Protein AF-A0A1Y4DGF2-F1 (afdb_monomer_lite)

Sequence (163 aa):
MELCAHSRFRLEKKEDGPELTNDYLFLLMTNNSLLCDIGPVIEHISDQDWKKRFLLKLDELKEMAFEAELVFRGSSAKALGAFFTDYASLLMSIYQYQIMLNCLKEDCRSFLHSLEEAATTVGEKEQRAVLHEAEDKLLNSYDELSFHVAARIKGQCGSSWLS

Secondary structure (DSSP, 8-state):
-HHHHTTHHHHT---SS--TTHHHHHHHHH-STTTTTTGGGGT-TT-HHHHHHHHHHHHHHHHHHHHHHHHS-SHHHHHHHHHHHHHHHHHHHHHHHHHHHHHHHHHHHHH---HHHHHHHTTHHHHHHHHHHHHHHHHHHHHHHHHHHHHHHHHHH-S-S--

pLDDT: mean 89.69, std 10.55, range [44.03, 98.25]

Structure (mmCIF, N/CA/C/O backbone):
data_AF-A0A1Y4DGF2-F1
#
_entry.id   AF-A0A1Y4DGF2-F1
#
loop_
_atom_site.group_PDB
_atom_site.id
_atom_site.type_symbol
_atom_site.label_atom_id
_atom_site.label_alt_id
_atom_site.label_comp_id
_atom_site.label_asym_id
_atom_site.label_entity_id
_atom_site.label_seq_id
_atom_site.pdbx_PDB_ins_code
_atom_site.Cartn_x
_atom_site.Cartn_y
_atom_site.Cartn_z
_atom_site.occupancy
_atom_site.B_iso_or_equiv
_atom_site.auth_seq_id
_atom_site.auth_comp_id
_atom_site.auth_asym_id
_atom_site.auth_atom_id
_atom_site.pdbx_PDB_model_num
ATOM 1 N N . MET A 1 1 ? 5.781 8.526 -14.890 1.00 54.66 1 MET A N 1
ATOM 2 C CA . MET A 1 1 ? 5.132 7.419 -14.162 1.00 54.66 1 MET A CA 1
ATOM 3 C C . MET A 1 1 ? 4.557 8.028 -12.900 1.00 54.66 1 MET A C 1
ATOM 5 O O . MET A 1 1 ? 5.301 8.311 -11.977 1.00 54.66 1 MET A O 1
ATOM 9 N N . GLU A 1 2 ? 3.278 8.392 -12.922 1.00 65.12 2 GLU A N 1
ATOM 10 C CA . GLU A 1 2 ? 2.704 9.315 -11.924 1.00 65.12 2 GLU A CA 1
ATOM 11 C C . GLU A 1 2 ? 2.240 8.640 -10.626 1.00 65.12 2 GLU A C 1
ATOM 13 O O . GLU A 1 2 ? 1.850 9.332 -9.689 1.00 65.12 2 GLU A O 1
ATOM 18 N N . LEU A 1 3 ? 2.339 7.305 -10.566 1.00 69.62 3 LEU A N 1
ATOM 19 C CA . LEU A 1 3 ? 1.814 6.445 -9.500 1.00 69.62 3 LEU A CA 1
ATOM 20 C C . LEU A 1 3 ? 2.400 6.721 -8.103 1.00 69.62 3 LEU A C 1
ATOM 22 O O . LEU A 1 3 ? 1.719 6.475 -7.115 1.00 69.62 3 LEU A O 1
ATOM 26 N N . CYS A 1 4 ? 3.642 7.208 -8.019 1.00 79.94 4 CYS A N 1
ATOM 27 C CA . CYS A 1 4 ? 4.308 7.559 -6.753 1.00 79.94 4 CYS A CA 1
ATOM 28 C C . CYS A 1 4 ? 4.582 9.072 -6.632 1.00 79.94 4 CYS A C 1
ATOM 30 O O . CYS A 1 4 ? 4.635 9.628 -5.539 1.00 79.94 4 CYS A O 1
ATOM 32 N N . ALA A 1 5 ? 4.705 9.782 -7.760 1.00 77.31 5 ALA A N 1
ATOM 33 C CA . ALA A 1 5 ? 5.105 11.190 -7.779 1.00 77.31 5 ALA A CA 1
ATOM 34 C C . ALA A 1 5 ? 4.159 12.108 -6.980 1.00 77.31 5 ALA A C 1
ATOM 36 O O . ALA A 1 5 ? 4.622 13.006 -6.281 1.00 77.31 5 ALA A O 1
ATOM 37 N N . HIS A 1 6 ? 2.847 11.870 -7.060 1.00 79.62 6 HIS A N 1
ATOM 38 C CA . HIS A 1 6 ? 1.836 12.704 -6.403 1.00 79.62 6 HIS A CA 1
ATOM 39 C C . HIS A 1 6 ? 1.719 12.461 -4.894 1.00 79.62 6 HIS A C 1
ATOM 41 O O . HIS A 1 6 ? 1.289 13.349 -4.163 1.00 79.62 6 HIS A O 1
ATOM 47 N N . SER A 1 7 ? 2.102 11.276 -4.423 1.00 84.75 7 SER A N 1
ATOM 48 C CA . SER A 1 7 ? 1.981 10.851 -3.025 1.00 84.75 7 SER A CA 1
ATOM 49 C C . SER A 1 7 ? 3.310 10.877 -2.267 1.00 84.75 7 SER A C 1
ATOM 51 O O . SER A 1 7 ? 3.303 10.772 -1.043 1.00 84.75 7 SER A O 1
ATOM 53 N N . ARG A 1 8 ? 4.442 11.090 -2.954 1.00 88.88 8 ARG A N 1
ATOM 54 C CA . ARG A 1 8 ? 5.795 11.099 -2.371 1.00 88.88 8 ARG A CA 1
ATOM 55 C C . ARG A 1 8 ? 5.919 11.934 -1.096 1.00 88.88 8 ARG A C 1
ATOM 57 O O . ARG A 1 8 ? 6.436 11.444 -0.101 1.00 88.88 8 ARG A O 1
ATOM 64 N N . PHE A 1 9 ? 5.387 13.158 -1.097 1.00 87.19 9 PHE A N 1
ATOM 65 C CA . PHE A 1 9 ? 5.462 14.053 0.065 1.00 87.19 9 PHE A CA 1
ATOM 66 C C . PHE A 1 9 ? 4.789 13.473 1.322 1.00 87.19 9 PHE A C 1
ATOM 68 O O . PHE A 1 9 ? 5.143 13.851 2.436 1.00 87.19 9 PHE A O 1
ATOM 75 N N . ARG A 1 10 ? 3.792 12.588 1.153 1.00 88.00 10 ARG A N 1
ATOM 76 C CA . ARG A 1 10 ? 3.160 11.862 2.261 1.00 88.00 10 ARG A CA 1
ATOM 77 C C . ARG A 1 10 ? 4.012 10.686 2.707 1.00 88.00 10 ARG A C 1
ATOM 79 O O . ARG A 1 10 ? 4.194 10.546 3.903 1.00 88.00 10 ARG A O 1
ATOM 86 N N . LEU A 1 11 ? 4.547 9.906 1.770 1.00 90.88 11 LEU A N 1
ATOM 87 C CA . LEU A 1 11 ? 5.381 8.731 2.061 1.00 90.88 11 LEU A CA 1
ATOM 88 C C . LEU A 1 11 ? 6.674 9.092 2.814 1.00 90.88 11 LEU A C 1
ATOM 90 O O . LEU A 1 11 ? 7.169 8.313 3.621 1.00 90.88 11 LEU A O 1
ATOM 94 N N . GLU A 1 12 ? 7.224 10.280 2.559 1.00 90.50 12 GLU A N 1
ATOM 95 C CA . GLU A 1 12 ? 8.427 10.782 3.238 1.00 90.50 12 GLU A CA 1
ATOM 96 C C . GLU A 1 12 ? 8.137 11.338 4.641 1.00 90.50 12 GLU A C 1
ATOM 98 O O . GLU A 1 12 ? 9.047 11.470 5.462 1.00 90.50 12 GLU A O 1
ATOM 103 N N . LYS A 1 13 ? 6.879 11.682 4.936 1.00 88.12 13 LYS A N 1
ATOM 104 C CA . LYS A 1 13 ? 6.494 12.258 6.221 1.00 88.12 13 LYS A CA 1
ATOM 105 C C . LYS A 1 13 ? 6.128 11.138 7.193 1.00 88.12 13 LYS A C 1
ATOM 107 O O . LYS A 1 13 ? 5.013 10.640 7.153 1.00 88.12 13 LYS A O 1
ATOM 112 N N . LYS A 1 14 ? 7.052 10.807 8.094 1.00 86.81 14 LYS A N 1
ATOM 113 C CA . LYS A 1 14 ? 6.822 9.845 9.182 1.00 86.81 14 LYS A CA 1
ATOM 114 C C . LYS A 1 14 ? 6.421 10.579 10.456 1.00 86.81 14 LYS A C 1
ATOM 116 O O . LYS A 1 14 ? 7.114 11.521 10.854 1.00 86.81 14 LYS A O 1
ATOM 121 N N . GLU A 1 15 ? 5.341 10.158 11.103 1.00 84.38 15 GLU A N 1
ATOM 122 C CA . GLU A 1 15 ? 4.965 10.664 12.424 1.00 84.38 15 GLU A CA 1
ATOM 123 C C . GLU A 1 15 ? 5.325 9.659 13.530 1.00 84.38 15 GLU A C 1
ATOM 125 O O . GLU A 1 15 ? 5.415 8.451 13.307 1.00 84.38 15 GLU A O 1
ATOM 130 N N . ASP A 1 16 ? 5.556 10.159 14.751 1.00 83.62 16 ASP A N 1
ATOM 131 C CA . ASP A 1 16 ? 5.931 9.332 15.909 1.00 83.62 16 ASP A CA 1
ATOM 132 C C . ASP A 1 16 ? 4.734 8.602 16.553 1.00 83.62 16 ASP A C 1
ATOM 134 O O . ASP A 1 16 ? 4.941 7.676 17.345 1.00 83.62 16 ASP A O 1
ATOM 138 N N . GLY A 1 17 ? 3.498 8.951 16.179 1.00 87.88 17 GLY A N 1
ATOM 139 C CA . GLY A 1 17 ? 2.255 8.339 16.663 1.00 87.88 17 GLY A CA 1
ATOM 140 C C . GLY A 1 17 ? 1.515 7.503 15.608 1.00 87.88 17 GLY A C 1
ATOM 141 O O . GLY A 1 17 ? 1.996 7.382 14.483 1.00 87.88 17 GLY A O 1
ATOM 142 N N . PRO A 1 18 ? 0.347 6.929 15.961 1.00 91.56 18 PRO A N 1
ATOM 143 C CA . PRO A 1 18 ? -0.477 6.179 15.017 1.00 91.56 18 PRO A CA 1
ATOM 144 C C . PRO A 1 18 ? -0.872 7.011 13.792 1.00 91.56 18 PRO A C 1
ATOM 146 O O . PRO A 1 18 ? -1.358 8.136 13.929 1.00 91.56 18 PRO A O 1
ATOM 149 N N . GLU A 1 19 ? -0.736 6.435 12.598 1.00 92.06 19 GLU A N 1
ATOM 150 C CA . GLU A 1 19 ? -1.005 7.107 11.322 1.00 92.06 19 GLU A CA 1
ATOM 151 C C . GLU A 1 19 ? -2.512 7.140 11.025 1.00 92.06 19 GLU A C 1
ATOM 153 O O . GLU A 1 19 ? -3.045 6.410 10.190 1.00 92.06 19 GLU A O 1
ATOM 158 N N . LEU A 1 20 ? -3.246 8.012 11.723 1.00 90.88 20 LEU A N 1
ATOM 159 C CA . LEU A 1 20 ? -4.716 8.071 11.665 1.00 90.88 20 LEU A CA 1
ATOM 160 C C . LEU A 1 20 ? -5.293 8.461 10.290 1.00 90.88 20 LEU A C 1
ATOM 162 O O . LEU A 1 20 ? -6.504 8.360 10.103 1.00 90.88 20 LEU A O 1
ATOM 166 N N . THR A 1 21 ? -4.444 8.901 9.356 1.00 92.12 21 THR A N 1
ATOM 167 C CA . THR A 1 21 ? -4.803 9.297 7.978 1.00 92.12 21 THR A CA 1
ATOM 168 C C . THR A 1 21 ? -4.326 8.291 6.921 1.00 92.12 21 THR A C 1
ATOM 170 O O . THR A 1 21 ? -4.156 8.630 5.749 1.00 92.12 21 THR A O 1
ATOM 173 N N . ASN A 1 22 ? -4.083 7.047 7.338 1.00 94.81 22 ASN A N 1
ATOM 174 C CA . ASN A 1 22 ? -3.676 5.939 6.474 1.00 94.81 22 ASN A CA 1
ATOM 175 C C . ASN A 1 22 ? -4.684 5.648 5.340 1.00 94.81 22 ASN A C 1
ATOM 177 O O . ASN A 1 22 ? -4.294 5.320 4.221 1.00 94.81 22 ASN A O 1
ATOM 181 N N . ASP A 1 23 ? -5.977 5.843 5.594 1.00 94.94 23 ASP A N 1
ATOM 182 C CA . ASP A 1 23 ? -7.041 5.754 4.591 1.00 94.94 23 ASP A CA 1
ATOM 183 C C . ASP A 1 23 ? -6.872 6.777 3.458 1.00 94.94 23 ASP A C 1
ATOM 185 O O . ASP A 1 23 ? -6.960 6.441 2.276 1.00 94.94 23 ASP A O 1
ATOM 189 N N . TYR A 1 24 ? -6.543 8.019 3.804 1.00 93.19 24 TYR A N 1
ATOM 190 C CA . TYR A 1 24 ? -6.264 9.073 2.839 1.00 93.19 24 TYR A CA 1
ATOM 191 C C . TYR A 1 24 ? -5.023 8.766 1.992 1.00 93.19 24 TYR A C 1
ATOM 193 O O . TYR A 1 24 ? -5.033 9.007 0.783 1.00 93.19 24 TYR A O 1
ATOM 201 N N . LEU A 1 25 ? -3.971 8.187 2.587 1.00 93.88 25 LEU A N 1
ATOM 202 C CA . LEU A 1 25 ? -2.813 7.709 1.826 1.00 93.88 25 LEU A CA 1
ATOM 203 C C . LEU A 1 25 ? -3.235 6.647 0.801 1.00 93.88 25 LEU A C 1
ATOM 205 O O . LEU A 1 25 ? -2.866 6.758 -0.367 1.00 93.88 25 LEU A O 1
ATOM 209 N N . PHE A 1 26 ? -4.055 5.669 1.197 1.00 95.69 26 PHE A N 1
ATOM 210 C CA . PHE A 1 26 ? -4.566 4.647 0.279 1.00 95.69 26 PHE A CA 1
ATOM 211 C C . PHE A 1 26 ? -5.321 5.256 -0.908 1.00 95.69 26 PHE A C 1
ATOM 213 O O . PHE A 1 26 ? -5.103 4.861 -2.056 1.00 95.69 26 PHE A O 1
ATOM 220 N N . LEU A 1 27 ? -6.180 6.245 -0.652 1.00 94.31 27 LEU A N 1
ATOM 221 C CA . LEU A 1 27 ? -6.923 6.947 -1.698 1.00 94.31 27 LEU A CA 1
ATOM 222 C C . LEU A 1 27 ? -5.989 7.694 -2.655 1.00 94.31 27 LEU A C 1
ATOM 224 O O . LEU A 1 27 ? -6.174 7.612 -3.865 1.00 94.31 27 LEU A O 1
ATOM 228 N N . LEU A 1 28 ? -4.949 8.367 -2.152 1.00 93.12 28 LEU A N 1
ATOM 229 C CA . LEU A 1 28 ? -3.954 9.024 -3.008 1.00 93.12 28 LEU A CA 1
ATOM 230 C C . LEU A 1 28 ? -3.220 8.029 -3.912 1.00 93.12 28 LEU A C 1
ATOM 232 O O . LEU A 1 28 ? -3.003 8.318 -5.088 1.00 93.12 28 LEU A O 1
ATOM 236 N N . MET A 1 29 ? -2.861 6.861 -3.378 1.00 93.62 29 MET A N 1
ATOM 237 C CA . MET A 1 29 ? -2.168 5.817 -4.135 1.00 93.62 29 MET A CA 1
ATOM 238 C C . MET A 1 29 ? -3.081 5.201 -5.200 1.00 93.62 29 MET A C 1
ATOM 240 O O . MET A 1 29 ? -2.685 5.006 -6.345 1.00 93.62 29 MET A O 1
ATOM 244 N N . THR A 1 30 ? -4.339 4.940 -4.861 1.00 95.25 30 THR A N 1
ATOM 245 C CA . THR A 1 30 ? -5.286 4.272 -5.763 1.00 95.25 30 THR A CA 1
ATOM 246 C C . THR A 1 30 ? -5.994 5.214 -6.739 1.00 95.25 30 THR A C 1
ATOM 248 O O . THR A 1 30 ? -6.634 4.737 -7.671 1.00 95.25 30 THR A O 1
ATOM 251 N N . ASN A 1 31 ? -5.850 6.539 -6.610 1.00 92.69 31 ASN A N 1
ATOM 252 C CA . ASN A 1 31 ? -6.497 7.529 -7.480 1.00 92.69 31 ASN A CA 1
ATOM 253 C C . ASN A 1 31 ? -5.826 7.659 -8.863 1.00 92.69 31 ASN A C 1
ATOM 255 O O . ASN A 1 31 ? -5.323 8.711 -9.257 1.00 92.69 31 ASN A O 1
ATOM 259 N N . ASN A 1 32 ? -5.796 6.562 -9.609 1.00 91.75 32 ASN A N 1
ATOM 260 C CA . ASN A 1 32 ? -5.280 6.493 -10.966 1.00 91.75 32 ASN A CA 1
ATOM 261 C C . ASN A 1 32 ? -6.051 5.430 -11.763 1.00 91.75 32 ASN A C 1
ATOM 263 O O . ASN A 1 32 ? -6.688 4.552 -11.188 1.00 91.75 32 ASN A O 1
ATOM 267 N N . SER A 1 33 ? -5.988 5.484 -13.092 1.00 91.06 33 SER A N 1
ATOM 268 C CA . SER A 1 33 ? -6.792 4.614 -13.964 1.00 91.06 33 SER A CA 1
ATOM 269 C C . SER A 1 33 ? -6.509 3.115 -13.828 1.00 91.06 33 SER A C 1
ATOM 271 O O . SER A 1 33 ? -7.332 2.317 -14.267 1.00 91.06 33 SER A O 1
ATOM 273 N N . LEU A 1 34 ? -5.364 2.727 -13.260 1.00 92.75 34 LEU A N 1
ATOM 274 C CA . LEU A 1 34 ? -5.003 1.327 -13.049 1.00 92.75 34 LEU A CA 1
ATOM 275 C C . LEU A 1 34 ? -5.626 0.754 -11.766 1.00 92.75 34 LEU A C 1
ATOM 277 O O . LEU A 1 34 ? -5.905 -0.441 -11.721 1.00 92.75 34 LEU A O 1
ATOM 281 N N . LEU A 1 35 ? -5.820 1.590 -10.738 1.00 95.38 35 LEU A N 1
ATOM 282 C CA . LEU A 1 35 ? -6.145 1.157 -9.371 1.00 95.38 35 LEU A CA 1
ATOM 283 C C . LEU A 1 35 ? -7.410 1.803 -8.782 1.00 95.38 35 LEU A C 1
ATOM 285 O O . LEU A 1 35 ? -7.782 1.493 -7.652 1.00 95.38 35 LEU A O 1
ATOM 289 N N . CYS A 1 36 ? -8.081 2.710 -9.494 1.00 94.38 36 CYS A N 1
ATOM 290 C CA . CYS A 1 36 ? -9.220 3.446 -8.935 1.00 94.38 36 CYS A CA 1
ATOM 291 C C . CYS A 1 36 ? -10.404 2.546 -8.557 1.00 94.38 36 CYS A C 1
ATOM 293 O O . CYS A 1 36 ? -11.195 2.904 -7.686 1.00 94.38 36 CYS A O 1
ATOM 295 N N . ASP A 1 37 ? -10.509 1.366 -9.166 1.00 95.00 37 ASP A N 1
ATOM 296 C CA . ASP A 1 37 ? -11.534 0.364 -8.884 1.00 95.00 37 ASP A CA 1
ATOM 297 C C . ASP A 1 37 ? -11.386 -0.285 -7.500 1.00 95.00 37 ASP A C 1
ATOM 299 O O . ASP A 1 37 ? -12.388 -0.717 -6.927 1.00 95.00 37 ASP A O 1
ATOM 303 N N . ILE A 1 38 ? -10.173 -0.322 -6.936 1.00 96.56 38 ILE A N 1
ATOM 304 C CA . ILE A 1 38 ? -9.918 -0.866 -5.595 1.00 96.56 38 ILE A CA 1
ATOM 305 C C . ILE A 1 38 ? -9.935 0.185 -4.486 1.00 96.56 38 ILE A C 1
ATOM 307 O O . ILE A 1 38 ? -9.976 -0.197 -3.321 1.00 96.56 38 ILE A O 1
ATOM 311 N N . GLY A 1 39 ? -9.957 1.482 -4.810 1.00 95.56 39 GLY A N 1
ATOM 312 C CA . GLY A 1 39 ? -9.992 2.576 -3.827 1.00 95.56 39 GLY A CA 1
ATOM 313 C C . GLY A 1 39 ? -11.026 2.392 -2.700 1.00 95.56 39 GLY A C 1
ATOM 314 O O . GLY A 1 39 ? -10.656 2.508 -1.531 1.00 95.56 39 GLY A O 1
ATOM 315 N N . PRO A 1 40 ? -12.287 2.013 -3.000 1.00 96.19 40 PRO A N 1
ATOM 316 C CA . PRO A 1 40 ? -13.327 1.847 -1.980 1.00 96.19 40 PRO A CA 1
ATOM 317 C C . PRO A 1 40 ? -13.074 0.742 -0.940 1.00 96.19 40 PRO A C 1
ATOM 319 O O . PRO A 1 40 ? -13.734 0.732 0.098 1.00 96.19 40 PRO A O 1
ATOM 322 N N . VAL A 1 41 ? -12.137 -0.192 -1.164 1.00 97.38 41 VAL A N 1
ATOM 323 C CA . VAL A 1 41 ? -11.880 -1.297 -0.216 1.00 97.38 41 VAL A CA 1
ATOM 324 C C . VAL A 1 41 ? -11.498 -0.792 1.177 1.00 97.38 41 VAL A C 1
ATOM 326 O O . VAL A 1 41 ? -11.807 -1.444 2.171 1.00 97.38 41 VAL A O 1
ATOM 329 N N . ILE A 1 42 ? -10.862 0.380 1.261 1.00 96.19 42 ILE A N 1
ATOM 330 C CA . ILE A 1 42 ? -10.368 0.944 2.518 1.00 96.19 42 ILE A CA 1
ATOM 331 C C . ILE A 1 42 ? -11.502 1.354 3.470 1.00 96.19 42 ILE A C 1
ATOM 333 O O . ILE A 1 42 ? -11.334 1.313 4.687 1.00 96.19 42 ILE A O 1
ATOM 337 N N . GLU A 1 43 ? -12.681 1.667 2.926 1.00 93.69 43 GLU A N 1
ATOM 338 C CA . GLU A 1 43 ? -13.904 1.956 3.688 1.00 93.69 43 GLU A CA 1
ATOM 339 C C . GLU A 1 43 ? -14.736 0.687 3.953 1.00 93.69 43 GLU A C 1
ATOM 341 O O . GLU A 1 43 ? -15.585 0.659 4.845 1.00 93.69 43 GLU A O 1
ATOM 346 N N . HIS A 1 44 ? -14.468 -0.391 3.210 1.00 94.19 44 HIS A N 1
ATOM 347 C CA . HIS A 1 44 ? -15.221 -1.648 3.222 1.00 94.19 44 HIS A CA 1
ATOM 348 C C . HIS A 1 44 ? -14.359 -2.860 3.610 1.00 94.19 44 HIS A C 1
ATOM 350 O O . HIS A 1 44 ? -14.543 -3.962 3.102 1.00 94.19 44 HIS A O 1
ATOM 356 N N . ILE A 1 45 ? -13.423 -2.683 4.541 1.00 91.12 45 ILE A N 1
ATOM 357 C CA . ILE A 1 45 ? -12.398 -3.681 4.906 1.00 91.12 45 ILE A CA 1
ATOM 358 C C . ILE A 1 45 ? -12.959 -5.048 5.333 1.00 91.12 45 ILE A C 1
ATOM 360 O O . ILE A 1 45 ? -12.330 -6.085 5.110 1.00 91.12 45 ILE A O 1
ATOM 364 N N . SER A 1 46 ? -14.135 -5.075 5.958 1.00 89.25 46 SER A N 1
ATOM 365 C CA . SER A 1 46 ? -14.773 -6.320 6.408 1.00 89.25 46 SER A CA 1
ATOM 366 C C . SER A 1 46 ? -15.550 -7.040 5.297 1.00 89.25 46 SER A C 1
ATOM 368 O O . SER A 1 46 ? -15.918 -8.207 5.462 1.00 89.25 46 SER A O 1
ATOM 370 N N . ASP A 1 47 ? -15.798 -6.369 4.171 1.00 95.88 47 ASP A N 1
ATOM 371 C CA . ASP A 1 47 ? -16.545 -6.904 3.038 1.00 95.88 47 ASP A CA 1
ATOM 372 C C . ASP A 1 47 ? -15.666 -7.857 2.209 1.00 95.88 47 ASP A C 1
ATOM 374 O O . ASP A 1 47 ? -14.580 -7.510 1.734 1.00 95.88 47 ASP A O 1
ATOM 378 N N . GLN A 1 48 ? -16.137 -9.096 2.042 1.00 94.31 48 GLN A N 1
ATOM 379 C CA . GLN A 1 48 ? -15.374 -10.140 1.357 1.00 94.31 48 GLN A CA 1
ATOM 380 C C . GLN A 1 48 ? -15.264 -9.915 -0.154 1.00 94.31 48 GLN A C 1
ATOM 382 O O . GLN A 1 48 ? -14.249 -10.298 -0.741 1.00 94.31 48 GLN A O 1
ATOM 387 N N . ASP A 1 49 ? -16.258 -9.289 -0.784 1.00 96.38 49 ASP A N 1
ATOM 388 C CA . ASP A 1 49 ? -16.232 -9.013 -2.219 1.00 96.38 49 ASP A CA 1
ATOM 389 C C . ASP A 1 49 ? -15.230 -7.899 -2.524 1.00 96.38 49 ASP A C 1
ATOM 391 O O . ASP A 1 49 ? -14.417 -8.027 -3.447 1.00 96.38 49 ASP A O 1
ATOM 395 N N . TRP A 1 50 ? -15.218 -6.843 -1.705 1.00 96.62 50 TRP A N 1
ATOM 396 C CA . TRP A 1 50 ? -14.213 -5.784 -1.804 1.00 96.62 50 TRP A CA 1
ATOM 397 C C . TRP A 1 50 ? -12.802 -6.306 -1.530 1.00 96.62 50 TRP A C 1
ATOM 399 O O . TRP A 1 50 ? -11.894 -6.055 -2.327 1.00 96.62 50 TRP A O 1
ATOM 409 N N . LYS A 1 51 ? -12.620 -7.113 -0.478 1.00 96.06 51 LYS A N 1
ATOM 410 C CA . LYS A 1 51 ? -11.335 -7.759 -0.179 1.00 96.06 51 LYS A CA 1
ATOM 411 C C . LYS A 1 51 ? -10.846 -8.626 -1.339 1.00 96.06 51 LYS A C 1
ATOM 413 O O . LYS A 1 51 ? -9.671 -8.575 -1.695 1.00 96.06 51 LYS A O 1
ATOM 418 N N . LYS A 1 52 ? -11.731 -9.418 -1.951 1.00 97.25 52 LYS A N 1
ATOM 419 C CA . LYS A 1 52 ? -11.378 -10.266 -3.096 1.00 97.25 52 LYS A CA 1
ATOM 420 C C . LYS A 1 52 ? -10.915 -9.433 -4.293 1.00 97.25 52 LYS A C 1
ATOM 422 O O . LYS A 1 52 ? -9.896 -9.770 -4.888 1.00 97.25 52 LYS A O 1
ATOM 427 N N . ARG A 1 53 ? -11.631 -8.356 -4.634 1.00 97.00 53 ARG A N 1
ATOM 428 C CA . ARG A 1 53 ? -11.239 -7.442 -5.726 1.00 97.00 53 ARG A CA 1
ATOM 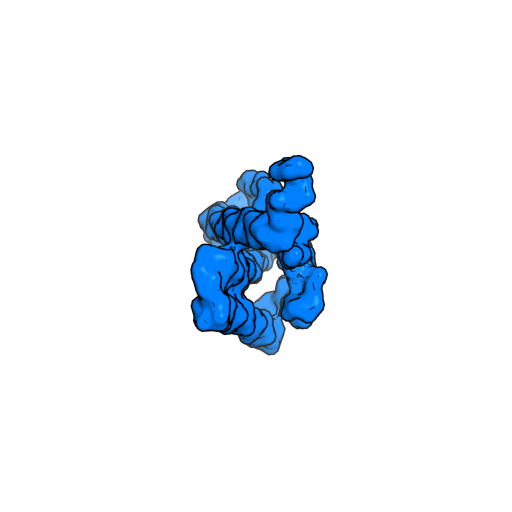429 C C . ARG A 1 53 ? -9.869 -6.820 -5.479 1.00 97.00 53 ARG A C 1
ATOM 431 O O . ARG A 1 53 ? -9.038 -6.810 -6.380 1.00 97.00 53 ARG A O 1
ATOM 438 N N . PHE A 1 54 ? -9.625 -6.368 -4.253 1.00 98.00 54 PHE A N 1
ATOM 439 C CA . PHE A 1 54 ? -8.334 -5.822 -3.855 1.00 98.00 54 PHE A CA 1
ATOM 440 C C . PHE A 1 54 ? -7.196 -6.832 -4.031 1.00 98.00 54 PHE A C 1
ATOM 442 O O . PHE A 1 54 ? -6.207 -6.524 -4.688 1.00 98.00 54 PHE A O 1
ATOM 449 N N . LEU A 1 55 ? -7.356 -8.056 -3.516 1.00 97.88 55 LEU A N 1
ATOM 450 C CA . LEU A 1 55 ? -6.328 -9.096 -3.625 1.00 97.88 55 LEU A CA 1
ATOM 451 C C . LEU A 1 55 ? -6.025 -9.466 -5.082 1.00 97.88 55 LEU A C 1
ATOM 453 O O . LEU A 1 55 ? -4.857 -9.565 -5.442 1.00 97.88 55 LEU A O 1
ATOM 457 N N . LEU A 1 56 ? -7.053 -9.587 -5.929 1.00 98.12 56 LEU A N 1
ATOM 458 C CA . LEU A 1 56 ? -6.864 -9.832 -7.362 1.00 98.12 56 LEU A CA 1
ATOM 459 C C . LEU A 1 56 ? -6.062 -8.708 -8.029 1.00 98.12 56 LEU A C 1
ATOM 461 O O . LEU A 1 56 ? -5.152 -8.986 -8.800 1.00 98.12 56 LEU A O 1
ATOM 465 N N . LYS A 1 57 ? -6.330 -7.444 -7.683 1.00 97.94 57 LYS A N 1
ATOM 466 C CA . LYS A 1 57 ? -5.571 -6.303 -8.214 1.00 97.94 57 LYS A CA 1
ATOM 467 C C . LYS A 1 57 ? -4.108 -6.299 -7.760 1.00 97.94 57 LYS A C 1
ATOM 469 O O . LYS A 1 57 ? -3.227 -5.918 -8.526 1.00 97.94 57 LYS A O 1
ATOM 474 N N . LEU A 1 58 ? -3.829 -6.726 -6.524 1.00 97.88 58 LEU A N 1
ATOM 475 C CA . LEU A 1 58 ? -2.449 -6.900 -6.058 1.00 97.88 58 LEU A CA 1
ATOM 476 C C . LEU A 1 58 ? -1.721 -8.001 -6.831 1.00 97.88 58 LEU A C 1
ATOM 478 O O . LEU A 1 58 ? -0.524 -7.874 -7.085 1.00 97.88 58 LEU A O 1
ATOM 482 N N . ASP A 1 59 ? -2.423 -9.071 -7.196 1.00 98.06 59 ASP A N 1
ATOM 483 C CA . ASP A 1 59 ? -1.853 -10.137 -8.012 1.00 98.06 59 ASP A CA 1
ATOM 484 C C . ASP A 1 59 ? -1.623 -9.669 -9.458 1.00 98.06 59 ASP A C 1
ATOM 486 O O . ASP A 1 59 ? -0.537 -9.904 -9.978 1.00 98.06 59 ASP A O 1
ATOM 490 N N . GLU A 1 60 ? -2.526 -8.872 -10.048 1.00 97.50 60 GLU A N 1
ATOM 491 C CA . GLU A 1 60 ? -2.298 -8.199 -11.344 1.00 97.50 60 GLU A CA 1
ATOM 492 C C . GLU A 1 60 ? -1.025 -7.323 -11.323 1.00 97.50 60 GLU A C 1
ATOM 494 O O . GLU A 1 60 ? -0.231 -7.340 -12.266 1.00 97.50 60 GLU A O 1
ATOM 499 N N . LEU A 1 61 ? -0.773 -6.576 -10.236 1.00 96.75 61 LEU A N 1
ATOM 500 C CA . LEU A 1 61 ? 0.467 -5.798 -10.077 1.00 96.75 61 LEU A CA 1
ATOM 501 C C . LEU A 1 61 ? 1.718 -6.691 -10.061 1.00 96.75 61 LEU A C 1
ATOM 503 O O . LEU A 1 61 ? 2.730 -6.350 -10.675 1.00 96.75 61 LEU A O 1
ATOM 507 N N . LYS A 1 62 ? 1.660 -7.842 -9.384 1.00 96.38 62 LYS A N 1
ATOM 508 C CA . LYS A 1 62 ? 2.773 -8.805 -9.342 1.00 96.38 62 LYS A CA 1
ATOM 509 C C . LYS A 1 62 ? 2.973 -9.513 -10.681 1.00 96.38 62 LYS A C 1
ATOM 511 O O . LYS A 1 62 ? 4.112 -9.780 -11.057 1.00 96.38 62 LYS A O 1
ATOM 516 N N . GLU A 1 63 ? 1.898 -9.795 -11.409 1.00 96.75 63 GLU A N 1
ATOM 517 C CA . GLU A 1 63 ? 1.968 -10.321 -12.772 1.00 96.75 63 GLU A CA 1
ATOM 518 C C . GLU A 1 63 ? 2.665 -9.318 -13.693 1.00 96.75 63 GLU A C 1
ATOM 520 O O . GLU A 1 63 ? 3.625 -9.689 -14.365 1.00 96.75 63 GLU A O 1
ATOM 525 N N . MET A 1 64 ? 2.306 -8.030 -13.634 1.00 95.31 64 MET A N 1
ATOM 526 C CA . MET A 1 64 ? 3.014 -6.979 -14.378 1.00 95.31 64 MET A CA 1
ATOM 527 C C . MET A 1 64 ? 4.496 -6.872 -13.992 1.00 95.31 64 MET A C 1
ATOM 529 O O . MET A 1 64 ? 5.338 -6.631 -14.859 1.00 95.31 64 MET A O 1
ATOM 533 N N . ALA A 1 65 ? 4.841 -7.074 -12.715 1.00 95.06 65 ALA A N 1
ATOM 534 C CA . ALA A 1 65 ? 6.235 -7.127 -12.279 1.00 95.06 65 ALA A CA 1
ATOM 535 C C . ALA A 1 65 ? 6.997 -8.280 -12.953 1.00 95.06 65 ALA A C 1
ATOM 537 O O . ALA A 1 65 ? 8.079 -8.080 -13.509 1.00 95.06 65 ALA A O 1
ATOM 538 N N . PHE A 1 66 ? 6.406 -9.476 -12.945 1.00 93.88 66 PHE A N 1
ATOM 539 C CA . PHE A 1 66 ? 6.973 -10.663 -13.578 1.00 93.88 66 PHE A CA 1
ATOM 540 C C . PHE A 1 66 ? 7.095 -10.503 -15.101 1.00 93.88 66 PHE A C 1
ATOM 542 O O . PHE A 1 66 ? 8.142 -10.794 -15.683 1.00 93.88 66 PHE A O 1
ATOM 549 N N . GLU A 1 67 ? 6.052 -9.989 -15.753 1.00 93.88 67 GLU A N 1
ATOM 550 C CA . GLU A 1 67 ? 6.046 -9.712 -17.189 1.00 93.88 67 GLU A CA 1
ATOM 551 C C . GLU A 1 67 ? 7.113 -8.687 -17.577 1.00 93.88 67 GLU A C 1
ATOM 553 O O . GLU A 1 67 ? 7.797 -8.868 -18.588 1.00 93.88 67 GLU A O 1
ATOM 558 N N . ALA A 1 68 ? 7.312 -7.642 -16.768 1.00 91.38 68 ALA A N 1
ATOM 559 C CA . ALA A 1 68 ? 8.343 -6.643 -17.015 1.00 91.38 68 ALA A CA 1
ATOM 560 C C . ALA A 1 68 ? 9.745 -7.273 -17.074 1.00 91.38 68 ALA A C 1
ATOM 562 O O . ALA A 1 68 ? 10.533 -6.945 -17.965 1.00 91.38 68 ALA A O 1
ATOM 563 N N . GLU A 1 69 ? 10.051 -8.204 -16.172 1.00 90.06 69 GLU A N 1
ATOM 564 C CA . GLU A 1 69 ? 11.339 -8.902 -16.152 1.00 90.06 69 GLU A CA 1
ATOM 565 C C . GLU A 1 69 ? 11.491 -9.944 -17.267 1.00 90.06 69 GLU A C 1
ATOM 567 O O . GLU A 1 69 ? 12.609 -10.196 -17.723 1.00 90.06 69 GLU A O 1
ATOM 572 N N . LEU A 1 70 ? 10.386 -10.536 -17.728 1.00 90.25 70 LEU A N 1
ATOM 573 C CA . LEU A 1 70 ? 10.393 -11.518 -18.811 1.00 90.25 70 LEU A CA 1
ATOM 574 C C . LEU A 1 70 ? 10.544 -10.862 -20.192 1.00 90.25 70 LEU A C 1
ATOM 576 O O . LEU A 1 70 ? 11.294 -11.347 -21.044 1.00 90.25 70 LEU A O 1
ATOM 580 N N . VAL A 1 71 ? 9.803 -9.776 -20.429 1.00 89.12 71 VAL A N 1
ATOM 581 C CA . VAL A 1 71 ? 9.706 -9.108 -21.735 1.00 89.12 71 VAL A CA 1
ATOM 582 C C . VAL A 1 71 ? 10.885 -8.167 -21.966 1.00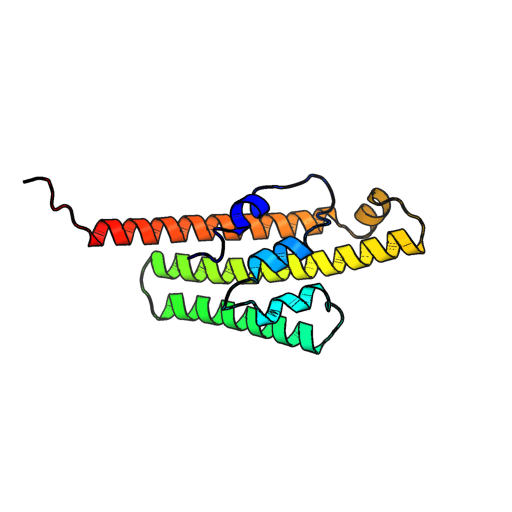 89.12 71 VAL A C 1
ATOM 584 O O . VAL A 1 71 ? 11.431 -8.103 -23.073 1.00 89.12 71 VAL A O 1
ATOM 587 N N . PHE A 1 72 ? 11.302 -7.430 -20.936 1.00 85.69 72 PHE A N 1
ATOM 588 C CA . PHE A 1 72 ? 12.391 -6.467 -21.042 1.00 85.69 72 PHE A CA 1
ATOM 589 C C . PHE A 1 72 ? 13.710 -7.057 -20.536 1.00 85.69 72 PHE A C 1
ATOM 591 O O . PHE A 1 72 ? 13.755 -8.008 -19.767 1.00 85.69 72 PHE A O 1
ATOM 598 N N . ARG A 1 73 ? 14.833 -6.486 -20.982 1.00 83.56 73 ARG A N 1
ATOM 599 C CA . ARG A 1 73 ? 16.176 -6.918 -20.568 1.00 83.56 73 ARG A CA 1
ATOM 600 C C . ARG A 1 73 ? 16.915 -5.802 -19.844 1.00 83.56 73 ARG A C 1
ATOM 602 O O . ARG A 1 73 ? 16.742 -4.625 -20.157 1.00 83.56 73 ARG A O 1
ATOM 609 N N . GLY A 1 74 ? 17.815 -6.196 -18.945 1.00 87.00 74 GLY A N 1
ATOM 610 C CA . GLY A 1 74 ? 18.748 -5.293 -18.271 1.00 87.00 74 GLY A CA 1
ATOM 611 C C . GLY A 1 74 ? 18.203 -4.674 -16.983 1.00 87.00 74 GLY A C 1
ATOM 612 O O . GLY A 1 74 ? 17.166 -5.079 -16.462 1.00 87.00 74 GLY A O 1
ATOM 613 N N . SER A 1 75 ? 18.935 -3.696 -16.452 1.00 88.62 75 SER A N 1
ATOM 614 C CA . SER A 1 75 ? 18.645 -3.059 -15.160 1.00 88.62 75 SER A CA 1
ATOM 615 C C . SER A 1 75 ? 17.297 -2.338 -15.130 1.00 88.62 75 SER A C 1
ATOM 617 O O . SER A 1 75 ? 16.612 -2.394 -14.118 1.00 88.62 75 SER A O 1
ATOM 619 N N . SER A 1 76 ? 16.867 -1.736 -16.245 1.00 88.31 76 SER A N 1
ATOM 620 C CA . SER A 1 76 ? 15.569 -1.053 -16.318 1.00 88.31 76 SER A CA 1
ATOM 621 C C . SER A 1 76 ? 14.383 -2.008 -16.150 1.00 88.31 76 SER A C 1
ATOM 623 O O . SER A 1 76 ? 13.375 -1.614 -15.576 1.00 88.31 76 SER A O 1
ATOM 625 N N . ALA A 1 77 ? 14.501 -3.252 -16.632 1.00 90.94 77 ALA A N 1
ATOM 626 C CA . ALA A 1 77 ? 13.467 -4.275 -16.468 1.00 90.94 77 ALA A CA 1
ATOM 627 C C . ALA A 1 77 ? 13.317 -4.665 -14.992 1.00 90.94 77 ALA A C 1
ATOM 629 O O . ALA A 1 77 ? 12.216 -4.645 -14.455 1.00 90.94 77 ALA A O 1
ATOM 630 N N . LYS A 1 78 ? 14.452 -4.912 -14.323 1.00 93.19 78 LYS A N 1
ATOM 631 C CA . LYS A 1 78 ? 14.500 -5.216 -12.886 1.00 93.19 78 LYS A CA 1
ATOM 632 C C . LYS A 1 78 ? 13.971 -4.066 -12.031 1.00 93.19 78 LYS A C 1
ATOM 634 O O . LYS A 1 78 ? 13.215 -4.301 -11.102 1.00 93.19 78 LYS A O 1
ATOM 639 N N . ALA A 1 79 ? 14.339 -2.825 -12.358 1.00 94.25 79 ALA A N 1
ATOM 640 C CA . ALA A 1 79 ? 13.849 -1.650 -11.641 1.00 94.25 79 ALA A CA 1
ATOM 641 C C . ALA A 1 79 ? 12.326 -1.485 -11.783 1.00 94.25 79 ALA A C 1
ATOM 643 O O . ALA A 1 79 ? 11.649 -1.150 -10.817 1.00 94.25 79 ALA A O 1
ATOM 644 N N . LEU A 1 80 ? 11.775 -1.767 -12.971 1.00 93.88 80 LEU A N 1
ATOM 645 C CA . LEU A 1 80 ? 10.331 -1.734 -13.200 1.00 93.88 80 LEU A CA 1
ATOM 646 C C . LEU A 1 80 ? 9.599 -2.857 -12.445 1.00 93.88 80 LEU A C 1
ATOM 648 O O . LEU A 1 80 ? 8.569 -2.596 -11.829 1.00 93.88 80 LEU A O 1
ATOM 652 N N . GLY A 1 81 ? 10.141 -4.078 -12.456 1.00 95.44 81 GLY A N 1
ATOM 653 C CA . GLY A 1 81 ? 9.594 -5.210 -11.701 1.00 95.44 81 GLY A CA 1
ATOM 654 C C . GLY A 1 81 ? 9.599 -4.969 -10.188 1.00 95.44 81 GLY A C 1
ATOM 655 O O . GLY A 1 81 ? 8.578 -5.157 -9.520 1.00 95.44 81 GLY A O 1
ATOM 656 N N . ALA A 1 82 ? 10.714 -4.460 -9.656 1.00 96.62 82 ALA A N 1
ATOM 657 C CA . ALA A 1 82 ? 10.830 -4.068 -8.254 1.00 96.62 82 ALA A CA 1
ATOM 658 C C . ALA A 1 82 ? 9.793 -3.001 -7.880 1.00 96.62 82 ALA A C 1
ATOM 660 O O . ALA A 1 82 ? 9.075 -3.172 -6.900 1.00 96.62 82 ALA A O 1
ATOM 661 N N . PHE A 1 83 ? 9.635 -1.964 -8.709 1.00 96.06 83 PHE A N 1
ATOM 662 C CA . PHE A 1 83 ? 8.644 -0.915 -8.474 1.00 96.06 83 PHE A CA 1
ATOM 663 C C . PHE A 1 83 ? 7.218 -1.467 -8.351 1.00 96.06 83 PHE A C 1
ATOM 665 O O . PHE A 1 83 ? 6.522 -1.139 -7.394 1.00 96.06 83 PHE A O 1
ATOM 672 N N . PHE A 1 84 ? 6.776 -2.331 -9.271 1.00 96.38 84 PHE A N 1
ATOM 673 C CA . PHE A 1 84 ? 5.438 -2.930 -9.184 1.00 96.38 84 PHE A CA 1
ATOM 674 C C . PHE A 1 84 ? 5.268 -3.826 -7.949 1.00 96.38 84 PHE A C 1
ATOM 676 O O . PHE A 1 84 ? 4.222 -3.789 -7.297 1.00 96.38 84 PHE A O 1
ATOM 683 N N . THR A 1 85 ? 6.302 -4.594 -7.600 1.00 97.62 85 THR A N 1
ATOM 684 C CA . THR A 1 85 ? 6.295 -5.474 -6.422 1.00 97.62 85 THR A CA 1
ATOM 685 C C . THR A 1 85 ? 6.201 -4.677 -5.121 1.00 97.62 85 THR A C 1
ATOM 687 O O . THR A 1 85 ? 5.393 -5.004 -4.246 1.00 97.62 85 THR A O 1
ATOM 690 N N . ASP A 1 86 ? 6.986 -3.608 -5.000 1.00 98.12 86 ASP A N 1
ATOM 691 C CA . ASP A 1 86 ? 6.981 -2.735 -3.827 1.00 98.12 86 ASP A CA 1
ATOM 692 C C . ASP A 1 86 ? 5.676 -1.942 -3.730 1.00 98.12 86 ASP A C 1
ATOM 694 O O . ASP A 1 86 ? 5.142 -1.773 -2.635 1.00 98.12 86 ASP A O 1
ATOM 698 N N . TYR A 1 87 ? 5.097 -1.534 -4.865 1.00 97.25 87 TYR A N 1
ATOM 699 C CA . TYR A 1 87 ? 3.790 -0.878 -4.900 1.00 97.25 87 TYR A CA 1
ATOM 700 C C . TYR A 1 87 ? 2.689 -1.793 -4.355 1.00 97.25 87 TYR A C 1
ATOM 702 O O . TYR A 1 87 ? 1.920 -1.393 -3.480 1.00 97.25 87 TYR A O 1
ATOM 710 N N . ALA A 1 88 ? 2.630 -3.041 -4.832 1.00 97.75 88 ALA A N 1
ATOM 711 C CA . ALA A 1 88 ? 1.670 -4.028 -4.341 1.00 97.75 88 ALA A CA 1
ATOM 712 C C . ALA A 1 88 ? 1.874 -4.326 -2.845 1.00 97.75 88 ALA A C 1
ATOM 714 O O . ALA A 1 88 ? 0.905 -4.449 -2.094 1.00 97.75 88 ALA A O 1
ATOM 715 N N . SER A 1 89 ? 3.134 -4.406 -2.408 1.00 98.25 89 SER A N 1
ATOM 716 C CA . SER A 1 89 ? 3.490 -4.635 -1.006 1.00 98.25 89 SER A CA 1
ATOM 717 C C . SER A 1 89 ? 3.045 -3.479 -0.113 1.00 98.25 89 SER A C 1
ATOM 719 O O . SER A 1 89 ? 2.434 -3.720 0.925 1.00 98.25 89 SER A O 1
ATOM 721 N N . LEU A 1 90 ? 3.262 -2.230 -0.535 1.00 97.94 90 LEU A N 1
ATOM 722 C CA . LEU A 1 90 ? 2.809 -1.063 0.215 1.00 97.94 90 LEU A CA 1
ATOM 723 C C . LEU A 1 90 ? 1.283 -0.998 0.311 1.00 97.94 90 LEU A C 1
ATOM 725 O O . LEU A 1 90 ? 0.762 -0.781 1.402 1.00 97.94 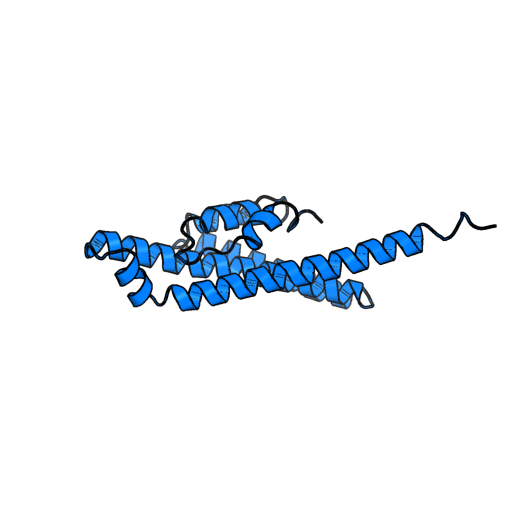90 LEU A O 1
ATOM 729 N N . 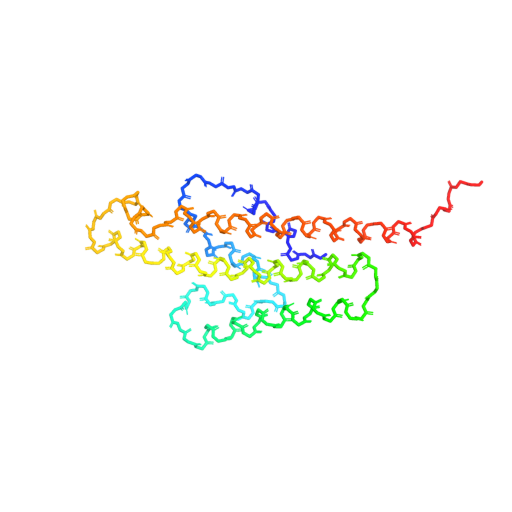LEU A 1 91 ? 0.551 -1.228 -0.785 1.00 97.88 91 LEU A N 1
ATOM 730 C CA . LEU A 1 91 ? -0.915 -1.261 -0.733 1.00 97.88 91 LEU A CA 1
ATOM 731 C C . LEU A 1 91 ? -1.424 -2.304 0.274 1.00 97.88 91 LEU A C 1
ATOM 733 O O . LEU A 1 91 ? -2.370 -2.031 1.015 1.00 97.88 91 LEU A O 1
ATOM 737 N N . MET A 1 92 ? -0.788 -3.479 0.330 1.00 98.12 92 MET A N 1
ATOM 738 C CA . MET A 1 92 ? -1.113 -4.507 1.320 1.00 98.12 92 MET A CA 1
ATOM 739 C C . MET A 1 92 ? -0.804 -4.047 2.749 1.00 98.12 92 MET A C 1
ATOM 741 O O . MET A 1 92 ? -1.642 -4.234 3.631 1.00 98.12 92 MET A O 1
ATOM 745 N N . SER A 1 93 ? 0.354 -3.422 2.980 1.00 98.06 93 SER A N 1
ATOM 746 C CA . SER A 1 93 ? 0.727 -2.883 4.294 1.00 98.06 93 SER A CA 1
ATOM 747 C C . SER A 1 93 ? -0.250 -1.805 4.766 1.00 98.06 93 SER A C 1
ATOM 749 O O . SER A 1 93 ? -0.711 -1.866 5.902 1.00 98.06 93 SER A O 1
ATOM 751 N N . ILE A 1 94 ? -0.643 -0.871 3.892 1.00 97.44 94 ILE A N 1
ATOM 752 C CA . ILE A 1 94 ? -1.648 0.164 4.190 1.00 97.44 94 ILE A CA 1
ATOM 753 C C . ILE A 1 94 ? -2.989 -0.485 4.563 1.00 97.44 94 ILE A C 1
ATOM 755 O O . ILE A 1 94 ? -3.617 -0.098 5.549 1.00 97.44 94 ILE A O 1
ATOM 759 N N . TYR A 1 95 ? -3.422 -1.502 3.811 1.00 97.62 95 TYR A N 1
ATOM 760 C CA . TYR A 1 95 ? -4.660 -2.234 4.087 1.00 97.62 95 TYR A CA 1
ATOM 761 C C . TYR A 1 95 ? -4.624 -2.957 5.447 1.00 97.62 95 TYR A C 1
ATOM 763 O O . TYR A 1 95 ? -5.565 -2.860 6.236 1.00 97.62 95 TYR A O 1
ATOM 771 N N . GLN A 1 96 ? -3.528 -3.658 5.754 1.00 96.56 96 GLN A N 1
ATOM 772 C CA . GLN A 1 96 ? -3.337 -4.344 7.037 1.00 96.56 96 GLN A CA 1
ATOM 773 C C . GLN A 1 96 ? -3.279 -3.362 8.208 1.00 96.56 96 GLN A C 1
ATOM 775 O O . GLN A 1 96 ? -3.916 -3.589 9.239 1.00 96.56 96 GLN A O 1
ATOM 780 N N . TYR A 1 97 ? -2.572 -2.248 8.034 1.00 97.00 97 TYR A N 1
ATOM 781 C CA . TYR A 1 97 ? -2.498 -1.201 9.038 1.00 97.00 97 TYR A CA 1
ATOM 782 C C . TYR A 1 97 ? -3.877 -0.570 9.287 1.00 97.00 97 TYR A C 1
ATOM 784 O O . TYR A 1 97 ? -4.251 -0.345 10.436 1.00 97.00 97 TYR A O 1
ATOM 792 N N . GLN A 1 98 ? -4.705 -0.399 8.248 1.00 97.06 98 GLN A N 1
ATOM 793 C CA . GLN A 1 98 ? -6.072 0.099 8.413 1.00 97.06 98 GLN A CA 1
ATOM 794 C C . GLN A 1 98 ? -6.969 -0.855 9.216 1.00 97.06 98 GLN A C 1
ATOM 796 O O . GLN A 1 98 ? -7.793 -0.389 10.004 1.00 97.06 98 GLN A O 1
ATOM 801 N N . ILE A 1 99 ? -6.806 -2.176 9.060 1.00 95.12 99 ILE A N 1
ATOM 802 C CA . ILE A 1 99 ? -7.496 -3.160 9.912 1.00 95.12 99 ILE A CA 1
ATOM 803 C C . ILE A 1 99 ? -7.134 -2.920 11.381 1.00 95.12 99 ILE A C 1
ATOM 805 O O . ILE A 1 99 ? -8.027 -2.811 12.219 1.00 95.12 99 ILE A O 1
ATOM 809 N N . MET A 1 100 ? -5.840 -2.790 11.686 1.00 94.88 100 MET A N 1
ATOM 810 C CA . MET A 1 100 ? -5.368 -2.531 13.049 1.00 94.88 100 MET A CA 1
ATOM 811 C C . MET A 1 100 ? -5.914 -1.203 13.591 1.00 94.88 100 MET A C 1
ATOM 813 O O . MET A 1 100 ? -6.426 -1.172 14.710 1.00 94.88 100 MET A O 1
ATOM 817 N N . LEU A 1 101 ? -5.906 -0.129 12.793 1.00 94.62 101 LEU A N 1
ATOM 818 C CA . LEU A 1 101 ? -6.484 1.157 13.195 1.00 94.62 101 LEU A CA 1
ATOM 819 C C . LEU A 1 101 ? -7.981 1.060 13.502 1.00 94.62 101 LEU A C 1
ATOM 821 O O . LEU A 1 101 ? -8.469 1.752 14.396 1.00 94.62 101 LEU A O 1
ATOM 825 N N . ASN A 1 102 ? -8.724 0.229 12.770 1.00 92.69 102 ASN A N 1
ATOM 826 C CA . ASN A 1 102 ? -10.139 0.008 13.051 1.00 92.69 102 ASN A CA 1
ATOM 827 C C . ASN A 1 102 ? -10.324 -0.711 14.396 1.00 92.69 102 ASN A C 1
ATOM 829 O O . ASN A 1 102 ? -11.132 -0.244 15.198 1.00 92.69 102 ASN A O 1
ATOM 833 N N . CYS A 1 103 ? -9.517 -1.737 14.697 1.00 89.25 103 CYS A N 1
ATOM 834 C CA . CYS A 1 103 ? -9.505 -2.381 16.017 1.00 89.25 103 CYS A CA 1
ATOM 835 C C . CYS A 1 103 ? -9.163 -1.380 17.132 1.00 89.25 103 CYS A C 1
ATOM 837 O O . CYS A 1 103 ? -9.870 -1.292 18.131 1.00 89.25 103 CYS A O 1
ATOM 839 N N . LEU A 1 104 ? -8.136 -0.551 16.929 1.00 91.25 104 LEU A N 1
ATOM 840 C CA . LEU A 1 104 ? -7.736 0.488 17.878 1.00 91.25 104 LEU A CA 1
ATOM 841 C C . LEU A 1 104 ? -8.879 1.481 18.156 1.00 91.25 104 LEU A C 1
ATOM 843 O O . LEU A 1 104 ? -9.122 1.856 19.306 1.00 91.25 104 LEU A O 1
ATOM 847 N N . LYS A 1 105 ? -9.604 1.908 17.111 1.00 88.50 105 LYS A N 1
ATOM 848 C CA . LYS A 1 105 ? -10.763 2.809 17.237 1.00 88.50 105 LYS A CA 1
ATOM 849 C C . LYS A 1 105 ? -11.909 2.141 18.001 1.00 88.50 105 LYS A C 1
ATOM 851 O O . LYS A 1 105 ? -12.587 2.821 18.772 1.00 88.50 105 LYS A O 1
ATOM 856 N N . GLU A 1 106 ? -12.141 0.850 17.785 1.00 87.31 106 GLU A N 1
ATOM 857 C CA . GLU A 1 106 ? -13.146 0.069 18.513 1.00 87.31 106 GLU A CA 1
ATOM 858 C C . GLU A 1 106 ? -12.782 -0.093 19.993 1.00 87.31 106 GLU A C 1
ATOM 860 O O . GLU A 1 106 ? -13.644 0.134 20.846 1.00 87.31 106 GLU A O 1
ATOM 865 N N . ASP A 1 107 ? -11.516 -0.368 20.310 1.00 84.12 107 ASP A N 1
ATOM 866 C CA . ASP A 1 107 ? -11.026 -0.489 21.687 1.00 84.12 107 ASP A CA 1
ATOM 867 C C . ASP A 1 107 ? -11.157 0.830 22.458 1.00 84.12 107 ASP A C 1
ATOM 869 O O . ASP A 1 107 ? -11.719 0.860 23.557 1.00 84.12 107 ASP A O 1
ATOM 873 N N . CYS A 1 108 ? -10.727 1.947 21.856 1.00 85.12 108 CYS A N 1
ATOM 874 C CA . CYS A 1 108 ? -10.864 3.279 22.457 1.00 85.12 108 CYS A CA 1
ATOM 875 C C . CYS A 1 108 ? -12.335 3.624 22.754 1.00 85.12 108 CYS A C 1
ATOM 877 O O . CYS A 1 108 ? -12.644 4.229 23.780 1.00 85.12 108 CYS A O 1
ATOM 879 N N . ARG A 1 109 ? -13.259 3.237 21.861 1.00 84.62 109 ARG A N 1
ATOM 880 C CA . ARG A 1 109 ? -14.703 3.478 22.031 1.00 84.62 109 ARG A CA 1
ATOM 881 C C . ARG A 1 109 ? -15.330 2.575 23.090 1.00 84.62 109 ARG A C 1
ATOM 883 O O . ARG A 1 109 ? -16.205 3.033 23.819 1.00 84.62 109 ARG A O 1
ATOM 890 N N . SER A 1 110 ? -14.918 1.311 23.148 1.00 82.50 110 SER A N 1
ATOM 891 C CA . SER A 1 110 ? -15.580 0.279 23.958 1.00 82.50 110 SER A CA 1
ATOM 892 C C . SER A 1 110 ? -15.094 0.255 25.403 1.00 82.50 110 SER A C 1
ATOM 894 O O . SER A 1 110 ? -15.885 0.003 26.309 1.00 82.50 110 SER A O 1
ATOM 896 N N . PHE A 1 111 ? -13.810 0.544 25.627 1.00 75.06 111 PHE A N 1
ATOM 897 C CA . PHE A 1 111 ? -13.174 0.409 26.940 1.00 75.06 111 PHE A CA 1
ATOM 898 C C . PHE A 1 111 ? -12.739 1.744 27.554 1.00 75.06 111 PHE A C 1
ATOM 900 O O . PHE A 1 111 ? -12.180 1.750 28.647 1.00 75.06 111 PHE A O 1
ATOM 907 N N . LEU A 1 112 ? -13.007 2.874 26.880 1.00 75.25 112 LEU A N 1
ATOM 908 C CA . LEU A 1 112 ? -12.576 4.219 27.296 1.00 75.25 112 LEU A CA 1
ATOM 909 C C . LEU A 1 112 ? -11.060 4.314 27.559 1.00 75.25 112 LEU A C 1
ATOM 911 O O . LEU A 1 112 ? -10.615 5.171 28.322 1.00 75.25 112 LEU A O 1
ATOM 915 N N . HIS A 1 113 ? -10.270 3.435 26.937 1.00 81.56 113 HIS A N 1
ATOM 916 C CA . HIS A 1 113 ? -8.814 3.488 27.001 1.00 81.56 113 HIS A CA 1
ATOM 917 C C . HIS A 1 113 ? -8.296 4.750 26.312 1.00 81.56 113 HIS A C 1
ATOM 919 O O . HIS A 1 113 ? -8.888 5.245 25.345 1.00 81.56 113 HIS A O 1
ATOM 925 N N . SER A 1 114 ? -7.158 5.253 26.787 1.00 87.56 114 SER A N 1
ATOM 926 C CA . SER A 1 114 ? -6.420 6.263 26.036 1.00 87.56 114 SER A CA 1
ATOM 927 C C . SER A 1 114 ? -5.894 5.673 24.720 1.00 87.56 114 SER A C 1
ATOM 929 O O . SER A 1 114 ? -5.667 4.466 24.598 1.00 87.56 114 SER A O 1
ATOM 931 N N . LEU A 1 115 ? -5.664 6.538 23.728 1.0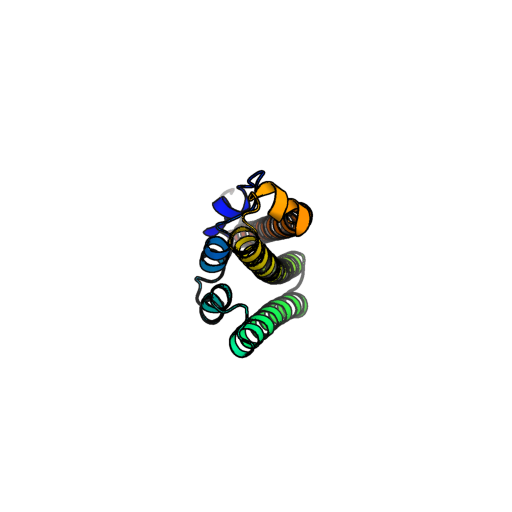0 86.69 115 LEU A N 1
ATOM 932 C CA . LEU A 1 115 ? -5.088 6.140 22.440 1.00 86.69 115 LEU A CA 1
ATOM 933 C C . LEU A 1 115 ? -3.745 5.409 22.612 1.00 86.69 115 LEU A C 1
ATOM 935 O O . LEU A 1 115 ? -3.471 4.457 21.892 1.00 86.69 115 LEU A O 1
ATOM 939 N N . GLU A 1 116 ? -2.926 5.840 23.572 1.00 87.50 116 GLU A N 1
ATOM 940 C CA . GLU A 1 116 ? -1.603 5.271 23.845 1.00 87.50 116 GLU A CA 1
ATOM 941 C C . GLU A 1 116 ? -1.685 3.847 24.419 1.00 87.50 116 GLU A C 1
ATOM 943 O O . GLU A 1 116 ? -0.975 2.944 23.968 1.00 87.50 116 GLU A O 1
ATOM 948 N N . GLU A 1 117 ? -2.597 3.614 25.366 1.00 87.12 117 GLU A N 1
ATOM 949 C CA . GLU A 1 117 ? -2.837 2.287 25.947 1.00 87.12 117 GLU A CA 1
ATOM 950 C C . GLU A 1 117 ? -3.394 1.312 24.902 1.00 87.12 117 GLU A C 1
ATOM 952 O O . GLU A 1 117 ? -2.935 0.169 24.802 1.00 87.12 117 GLU A O 1
ATOM 957 N N . ALA A 1 118 ? -4.348 1.770 24.085 1.00 88.06 118 ALA A N 1
ATOM 958 C CA . ALA A 1 118 ? -4.917 0.968 23.007 1.00 88.06 118 ALA A CA 1
ATOM 959 C C . ALA A 1 118 ? -3.857 0.632 21.946 1.00 88.06 118 ALA A C 1
ATOM 961 O O . ALA A 1 118 ? -3.698 -0.534 21.592 1.00 88.06 118 ALA A O 1
ATOM 962 N N . ALA A 1 119 ? -3.070 1.622 21.506 1.00 89.62 119 ALA A N 1
ATOM 963 C CA . ALA A 1 119 ? -1.976 1.438 20.550 1.00 89.62 119 ALA A CA 1
ATOM 964 C C . ALA A 1 119 ? -0.938 0.418 21.039 1.00 89.62 119 ALA A C 1
ATOM 966 O O . ALA A 1 119 ? -0.510 -0.450 20.277 1.00 89.62 119 ALA A O 1
ATOM 967 N N . THR A 1 120 ? -0.581 0.477 22.323 1.00 89.19 120 THR A N 1
ATOM 968 C CA . THR A 1 120 ? 0.340 -0.487 22.939 1.00 89.19 120 THR A CA 1
ATOM 969 C C . THR A 1 120 ? -0.253 -1.897 22.946 1.00 89.19 120 THR A C 1
ATOM 971 O O . THR A 1 120 ? 0.438 -2.862 22.630 1.00 89.19 120 THR A O 1
ATOM 974 N N . THR A 1 121 ? -1.542 -2.024 23.265 1.00 85.56 121 THR A N 1
ATOM 975 C CA . THR A 1 121 ? -2.236 -3.319 23.356 1.00 85.56 121 THR A CA 1
ATOM 976 C C . THR A 1 121 ? -2.317 -4.032 22.006 1.00 85.56 121 THR A C 1
ATOM 978 O O . THR A 1 121 ? -2.152 -5.250 21.943 1.00 85.56 121 THR A O 1
ATOM 981 N N . VAL A 1 122 ? -2.532 -3.284 20.920 1.00 86.38 122 VAL A N 1
ATOM 982 C CA . VAL A 1 122 ? -2.654 -3.846 19.564 1.00 86.38 122 VAL A CA 1
ATOM 983 C C . VAL A 1 122 ? -1.315 -3.978 18.826 1.00 86.38 122 VAL A C 1
ATOM 985 O O . VAL A 1 122 ? -1.304 -4.389 17.666 1.00 86.38 122 VAL A O 1
ATOM 988 N N . GLY A 1 123 ? -0.187 -3.638 19.466 1.00 90.50 123 GLY A N 1
ATOM 989 C CA . GLY A 1 123 ? 1.138 -3.670 18.831 1.00 90.50 123 GLY A CA 1
ATOM 990 C C . GLY A 1 123 ? 1.255 -2.699 17.652 1.00 90.50 123 GLY A C 1
ATOM 991 O O . GLY A 1 123 ? 1.837 -3.026 16.616 1.00 90.50 123 GLY A O 1
ATOM 992 N N . GLU A 1 124 ? 0.636 -1.519 17.773 1.00 95.19 124 GLU A N 1
ATOM 993 C CA . GLU A 1 124 ? 0.559 -0.514 16.706 1.00 95.19 124 GLU A CA 1
ATOM 994 C C . GLU A 1 124 ? 1.945 -0.122 16.195 1.00 95.19 124 GLU A C 1
ATOM 996 O O . GLU A 1 124 ? 2.155 -0.031 14.987 1.00 95.19 124 GLU A O 1
ATOM 1001 N N . LYS A 1 125 ? 2.900 0.071 17.109 1.00 94.88 125 LYS A N 1
ATOM 1002 C CA . LYS A 1 125 ? 4.239 0.573 16.795 1.00 94.88 125 LYS A CA 1
ATOM 1003 C C . LYS A 1 125 ? 5.000 -0.371 15.868 1.00 94.88 125 LYS A C 1
ATOM 1005 O O . LYS A 1 125 ? 5.661 0.080 14.933 1.00 94.88 125 LYS A O 1
ATOM 1010 N N . GLU A 1 126 ? 4.903 -1.674 16.108 1.00 94.75 126 GLU A N 1
ATOM 1011 C CA . GLU A 1 126 ? 5.511 -2.698 15.265 1.00 94.75 126 GLU A CA 1
ATOM 1012 C C . GLU A 1 126 ? 4.860 -2.716 13.877 1.00 94.75 126 GLU A C 1
ATOM 1014 O O . GLU A 1 126 ? 5.564 -2.783 12.871 1.00 94.75 126 GLU A O 1
ATOM 1019 N N . GLN A 1 127 ? 3.531 -2.589 13.803 1.00 95.00 127 GLN A N 1
ATOM 1020 C CA . GLN A 1 127 ? 2.817 -2.524 12.521 1.00 95.00 127 GLN A CA 1
ATOM 1021 C C . GLN A 1 127 ? 3.144 -1.245 11.740 1.00 95.00 127 GLN A C 1
ATOM 1023 O O . GLN A 1 127 ? 3.303 -1.291 10.521 1.00 95.00 127 GLN A O 1
ATOM 1028 N N . ARG A 1 128 ? 3.314 -0.111 12.426 1.00 96.19 128 ARG A N 1
ATOM 1029 C CA . ARG A 1 128 ? 3.737 1.148 11.803 1.00 96.19 128 ARG A CA 1
ATOM 1030 C C . ARG A 1 128 ? 5.157 1.073 11.264 1.00 96.19 128 ARG A C 1
ATOM 1032 O O . ARG A 1 128 ? 5.416 1.584 10.182 1.00 96.19 128 ARG A O 1
ATOM 1039 N N . ALA A 1 129 ? 6.065 0.385 11.955 1.00 96.31 129 ALA A N 1
ATOM 1040 C CA . ALA A 1 129 ? 7.406 0.142 11.429 1.00 96.31 129 ALA A CA 1
ATOM 1041 C C . ALA A 1 129 ? 7.371 -0.664 10.115 1.00 96.31 129 ALA A C 1
ATOM 1043 O O . ALA A 1 129 ? 8.082 -0.318 9.174 1.00 96.31 129 ALA A O 1
ATOM 1044 N N . VAL A 1 130 ? 6.504 -1.681 10.019 1.00 96.81 130 VAL A N 1
ATOM 1045 C CA . VAL A 1 130 ? 6.296 -2.456 8.779 1.00 96.81 130 VAL A CA 1
ATOM 1046 C C . VAL A 1 130 ? 5.718 -1.587 7.659 1.00 96.81 130 VAL A C 1
ATOM 1048 O O . VAL A 1 130 ? 6.163 -1.687 6.513 1.00 96.81 130 VAL A O 1
ATOM 1051 N N . LEU A 1 131 ? 4.752 -0.717 7.975 1.00 97.06 131 LEU A N 1
ATOM 1052 C CA . LEU A 1 131 ? 4.216 0.254 7.020 1.00 97.06 131 LEU A CA 1
ATOM 1053 C C . LEU A 1 131 ? 5.327 1.179 6.504 1.00 97.06 131 LEU A C 1
ATOM 1055 O O . LEU A 1 131 ? 5.526 1.268 5.295 1.00 97.06 131 LEU A O 1
ATOM 1059 N N . HIS A 1 132 ? 6.101 1.789 7.405 1.00 96.38 132 HIS A N 1
ATOM 1060 C CA . HIS A 1 132 ? 7.188 2.694 7.037 1.00 96.38 132 HIS A CA 1
ATOM 1061 C C . HIS A 1 132 ? 8.262 2.009 6.184 1.00 96.38 132 HIS A C 1
ATOM 1063 O O . HIS A 1 132 ? 8.733 2.609 5.222 1.00 96.38 132 HIS A O 1
ATOM 1069 N N . GLU A 1 133 ? 8.613 0.754 6.477 1.00 97.44 133 GLU A N 1
ATOM 1070 C CA . GLU A 1 133 ? 9.553 -0.014 5.655 1.00 97.44 133 GLU A CA 1
ATOM 1071 C C . GLU A 1 133 ? 9.020 -0.224 4.228 1.00 97.44 133 GLU A C 1
ATOM 1073 O O . GLU A 1 133 ? 9.777 -0.138 3.259 1.00 97.44 133 GLU A O 1
ATOM 1078 N N . ALA A 1 134 ? 7.719 -0.488 4.072 1.00 98.00 134 ALA A N 1
ATOM 1079 C CA . ALA A 1 134 ? 7.101 -0.642 2.757 1.00 98.00 134 ALA A CA 1
ATOM 1080 C C . ALA A 1 134 ? 7.062 0.683 1.975 1.00 98.00 134 ALA A C 1
ATOM 1082 O O . ALA A 1 134 ? 7.296 0.689 0.765 1.00 98.00 134 ALA A O 1
ATOM 1083 N N . GLU A 1 135 ? 6.817 1.805 2.657 1.00 96.69 135 GLU A N 1
ATOM 1084 C CA . GLU A 1 135 ? 6.886 3.142 2.058 1.00 96.69 135 GLU A CA 1
ATOM 1085 C C . GLU A 1 135 ? 8.304 3.450 1.562 1.00 96.69 135 GLU A C 1
ATOM 1087 O O . GLU A 1 135 ? 8.482 3.886 0.424 1.00 96.69 135 GLU A O 1
ATOM 1092 N N . ASP A 1 136 ? 9.318 3.156 2.379 1.00 97.06 136 ASP A N 1
ATOM 1093 C CA . ASP A 1 136 ? 10.721 3.390 2.036 1.00 97.06 136 ASP A CA 1
ATOM 1094 C C . ASP A 1 136 ? 11.162 2.511 0.856 1.00 97.06 136 ASP A C 1
ATOM 1096 O O . ASP A 1 136 ? 11.852 2.982 -0.051 1.00 97.06 136 ASP A O 1
ATOM 1100 N N . LYS A 1 137 ? 10.731 1.242 0.814 1.00 97.88 137 LYS A N 1
ATOM 1101 C CA . LYS A 1 137 ? 10.977 0.349 -0.333 1.00 97.88 137 LYS A CA 1
ATOM 1102 C C . LYS A 1 137 ? 10.396 0.915 -1.623 1.00 97.88 137 LYS A C 1
ATOM 1104 O O . LYS A 1 137 ? 11.119 0.991 -2.615 1.00 97.88 137 LYS A O 1
ATOM 1109 N N . LEU A 1 138 ? 9.144 1.377 -1.598 1.00 97.25 138 LEU A N 1
ATOM 1110 C CA . LEU A 1 138 ? 8.520 1.974 -2.777 1.00 97.25 138 LEU A CA 1
ATOM 1111 C C . LEU A 1 138 ? 9.254 3.237 -3.249 1.00 97.25 138 LEU A C 1
ATOM 1113 O O . LEU A 1 138 ? 9.446 3.424 -4.451 1.00 97.25 138 LEU A O 1
ATOM 1117 N N . LEU A 1 139 ? 9.655 4.117 -2.327 1.00 96.00 139 LEU A N 1
ATOM 1118 C CA . LEU A 1 139 ? 10.412 5.322 -2.678 1.00 96.00 139 LEU A CA 1
ATOM 1119 C C . LEU A 1 139 ? 11.745 4.961 -3.343 1.00 96.00 139 LEU A C 1
ATOM 1121 O O . LEU A 1 139 ? 12.071 5.501 -4.401 1.00 96.00 139 LEU A O 1
ATOM 1125 N N . ASN A 1 140 ? 12.466 3.992 -2.778 1.00 96.56 140 ASN A N 1
ATOM 1126 C CA . ASN A 1 140 ? 13.740 3.527 -3.317 1.00 96.56 140 ASN A CA 1
ATOM 1127 C C . ASN A 1 140 ? 13.593 2.912 -4.717 1.00 96.56 140 ASN A C 1
ATOM 1129 O O . ASN A 1 140 ? 14.363 3.250 -5.619 1.00 96.56 140 ASN A O 1
ATOM 1133 N N . SER A 1 141 ? 12.605 2.038 -4.942 1.00 96.44 141 SER A N 1
ATOM 1134 C CA . SER A 1 141 ? 12.396 1.445 -6.269 1.00 96.44 141 SER A CA 1
ATOM 1135 C C . SER A 1 141 ? 11.880 2.454 -7.293 1.00 96.44 141 SER A C 1
ATOM 1137 O O . SER A 1 141 ? 12.264 2.386 -8.464 1.00 96.44 141 SER A O 1
ATOM 1139 N N . TYR A 1 142 ? 11.085 3.440 -6.872 1.00 94.62 142 TYR A N 1
ATOM 1140 C CA . TYR A 1 142 ? 10.687 4.555 -7.729 1.00 94.62 142 TYR A CA 1
ATOM 1141 C C . TYR A 1 142 ? 11.880 5.424 -8.156 1.00 94.62 142 TYR A C 1
ATOM 1143 O O . TYR A 1 142 ? 11.971 5.807 -9.329 1.00 94.62 142 TYR A O 1
ATOM 1151 N N . ASP A 1 143 ? 12.801 5.722 -7.240 1.00 94.06 143 ASP A N 1
ATOM 1152 C CA . ASP A 1 143 ? 14.005 6.503 -7.533 1.00 94.06 143 ASP A CA 1
ATOM 1153 C C . ASP A 1 143 ? 14.951 5.756 -8.479 1.00 94.06 143 ASP A C 1
ATOM 1155 O O . ASP A 1 143 ? 15.407 6.328 -9.475 1.00 94.06 143 ASP A O 1
ATOM 1159 N N . GLU A 1 144 ? 15.161 4.460 -8.246 1.00 94.81 144 GLU A N 1
ATOM 1160 C CA . GLU A 1 144 ? 15.950 3.594 -9.129 1.00 94.81 144 GLU A CA 1
ATOM 1161 C C . GLU A 1 144 ? 15.346 3.543 -10.542 1.00 94.81 144 GLU A C 1
ATOM 1163 O O . GLU A 1 144 ? 16.032 3.739 -11.551 1.00 94.81 144 GLU A O 1
ATOM 1168 N N . LEU A 1 145 ? 14.030 3.348 -10.645 1.00 92.44 145 LEU A N 1
ATOM 1169 C CA . LEU A 1 145 ? 13.324 3.336 -11.922 1.00 92.44 145 LEU A CA 1
ATOM 1170 C C . LEU A 1 145 ? 13.421 4.683 -12.646 1.00 92.44 145 LEU A C 1
ATOM 1172 O O . LEU A 1 145 ? 13.701 4.725 -13.849 1.00 92.44 145 LEU A O 1
ATOM 1176 N N . SER A 1 146 ? 13.245 5.785 -11.919 1.00 91.00 146 SER A N 1
ATOM 1177 C CA . SER A 1 146 ? 13.369 7.143 -12.453 1.00 91.00 146 SER A CA 1
ATOM 1178 C C . SER A 1 146 ? 14.778 7.416 -12.983 1.00 91.00 146 SER A C 1
ATOM 1180 O O . SER A 1 146 ? 14.928 7.993 -14.065 1.00 91.00 146 SER A O 1
ATOM 1182 N N . PHE A 1 147 ? 15.810 6.938 -12.282 1.00 90.75 147 PHE A N 1
ATOM 1183 C CA . PHE A 1 147 ? 17.197 7.007 -12.733 1.00 90.75 147 PHE A CA 1
ATOM 1184 C C . PHE A 1 147 ? 17.403 6.267 -14.063 1.00 90.75 147 PHE A C 1
ATOM 1186 O O . PHE A 1 147 ? 17.932 6.852 -15.014 1.00 90.75 147 PHE A O 1
ATOM 1193 N N . HIS A 1 148 ? 16.932 5.018 -14.179 1.00 87.38 148 HIS A N 1
ATOM 1194 C CA . HIS A 1 148 ? 17.059 4.234 -15.418 1.00 87.38 148 HIS A CA 1
ATOM 1195 C C . HIS A 1 148 ? 16.298 4.856 -16.591 1.00 87.38 148 HIS A C 1
ATOM 1197 O O . HIS A 1 148 ? 16.811 4.886 -17.713 1.00 87.38 148 HIS A O 1
ATOM 1203 N N . VAL A 1 149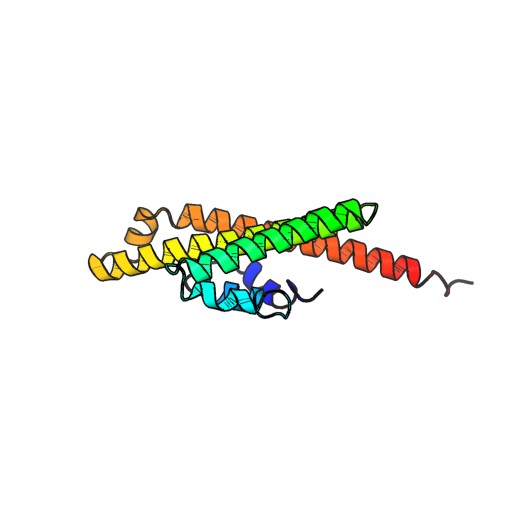 ? 15.095 5.385 -16.352 1.00 85.44 149 VAL A N 1
ATOM 1204 C CA . VAL A 1 149 ? 14.311 6.090 -17.378 1.00 85.44 149 VAL A CA 1
ATOM 1205 C C . VAL A 1 149 ? 15.054 7.339 -17.857 1.00 85.44 149 VAL A C 1
ATOM 1207 O O . VAL A 1 149 ? 15.220 7.529 -19.063 1.00 85.44 149 VAL A O 1
ATOM 1210 N N . ALA A 1 150 ? 15.569 8.159 -16.938 1.00 83.50 150 ALA A N 1
ATOM 1211 C CA . ALA A 1 150 ? 16.326 9.360 -17.282 1.00 83.50 150 ALA A CA 1
ATOM 1212 C C . ALA A 1 150 ? 17.625 9.037 -18.042 1.00 83.50 150 ALA A C 1
ATOM 1214 O O . ALA A 1 150 ? 17.952 9.710 -19.023 1.00 83.50 150 ALA A O 1
ATOM 1215 N N . ALA A 1 151 ? 18.354 7.996 -17.629 1.00 83.62 151 ALA A N 1
ATOM 1216 C CA . ALA A 1 151 ? 19.560 7.534 -18.315 1.00 83.62 151 ALA A CA 1
ATOM 1217 C C . ALA A 1 151 ? 19.256 7.086 -19.753 1.00 83.62 151 ALA A C 1
ATOM 1219 O O . ALA A 1 151 ? 19.982 7.442 -20.684 1.00 83.62 151 ALA A O 1
ATOM 1220 N N . ARG A 1 152 ? 18.145 6.368 -19.955 1.00 81.44 152 ARG A N 1
ATOM 1221 C CA . ARG A 1 152 ? 17.704 5.922 -21.280 1.00 81.44 152 ARG A CA 1
ATOM 1222 C C . ARG A 1 152 ? 17.310 7.090 -22.184 1.00 81.44 152 ARG A C 1
ATOM 1224 O O . ARG A 1 152 ? 17.722 7.101 -23.341 1.00 81.44 152 ARG A O 1
ATOM 1231 N N . ILE A 1 153 ? 16.588 8.084 -21.659 1.00 76.81 153 ILE A N 1
ATOM 1232 C CA . ILE A 1 153 ? 16.250 9.314 -22.398 1.00 76.81 153 ILE A CA 1
ATOM 1233 C C . ILE A 1 153 ? 17.528 10.043 -22.829 1.00 76.81 153 ILE A C 1
ATOM 1235 O O . ILE A 1 153 ? 17.677 10.370 -24.002 1.00 76.81 153 ILE A O 1
ATOM 1239 N N . LYS A 1 154 ? 18.495 10.233 -21.921 1.00 76.94 154 LYS A N 1
ATOM 1240 C CA . LYS A 1 154 ? 19.784 10.873 -22.248 1.00 76.94 154 LYS A CA 1
ATOM 1241 C C . LYS A 1 154 ? 20.555 10.113 -23.330 1.00 76.94 154 LYS A C 1
ATOM 1243 O O . LYS A 1 154 ? 21.092 10.739 -24.239 1.00 76.94 154 LYS A O 1
ATOM 1248 N N . GLY A 1 155 ? 20.577 8.781 -23.261 1.00 78.12 155 GLY A N 1
ATOM 1249 C CA . GLY A 1 155 ? 21.199 7.938 -24.285 1.00 78.12 155 GLY A CA 1
ATOM 1250 C C . GLY A 1 155 ? 20.516 8.036 -25.656 1.00 78.12 155 GLY A C 1
ATOM 1251 O O . GLY A 1 155 ? 21.196 7.991 -26.675 1.00 78.12 155 GLY A O 1
ATOM 1252 N N . GLN A 1 156 ? 19.191 8.215 -25.690 1.00 72.75 156 GLN A N 1
ATOM 1253 C CA . GLN A 1 156 ? 18.413 8.388 -26.925 1.00 72.75 156 GLN A CA 1
ATOM 1254 C C . GLN A 1 156 ? 18.508 9.804 -27.509 1.00 72.75 156 GLN A C 1
ATOM 1256 O O . GLN A 1 156 ? 18.465 9.958 -28.726 1.00 72.75 156 GLN A O 1
ATOM 1261 N N . CYS A 1 157 ? 18.656 10.832 -26.667 1.00 72.94 157 CYS A N 1
ATOM 1262 C CA . CYS A 1 157 ? 18.777 12.221 -27.113 1.00 72.94 157 CYS A CA 1
ATOM 1263 C C . CYS A 1 157 ? 20.132 12.556 -27.746 1.00 72.94 157 CYS A C 1
ATOM 1265 O O . CYS A 1 157 ? 20.219 13.581 -28.411 1.00 72.94 157 CYS A O 1
ATOM 1267 N N . GLY A 1 158 ? 21.148 11.700 -27.590 1.00 58.12 158 GLY A N 1
ATOM 1268 C CA . GLY A 1 158 ? 22.414 11.802 -28.306 1.00 58.12 158 GLY A CA 1
ATOM 1269 C C . GLY A 1 158 ? 23.263 13.023 -27.937 1.00 58.12 158 GLY A C 1
ATOM 1270 O O . GLY A 1 158 ? 22.836 14.175 -27.914 1.00 58.12 158 GLY A O 1
ATOM 1271 N N . SER A 1 159 ? 24.542 12.767 -27.715 1.00 54.44 159 SER A N 1
ATOM 1272 C CA . SER A 1 159 ? 25.633 13.734 -27.766 1.00 54.44 159 SER A CA 1
ATOM 1273 C C . SER A 1 159 ? 25.723 14.367 -29.168 1.00 54.44 159 SER A C 1
ATOM 1275 O O . SER A 1 159 ? 26.597 14.015 -29.948 1.00 54.44 159 SER A O 1
ATOM 1277 N N . SER A 1 160 ? 24.798 15.267 -29.518 1.00 47.88 160 SER A N 1
ATOM 1278 C CA . SER A 1 160 ? 24.730 15.926 -30.834 1.00 47.88 160 SER A CA 1
ATOM 1279 C C . SER A 1 160 ? 25.095 17.418 -30.797 1.00 47.88 160 SER A C 1
ATOM 1281 O O . SER A 1 160 ? 24.741 18.153 -31.713 1.00 47.88 160 SER A O 1
ATOM 1283 N N . TRP A 1 161 ? 25.804 17.876 -29.758 1.00 44.03 161 TRP A N 1
ATOM 1284 C CA . TRP A 1 161 ? 26.212 19.284 -29.622 1.00 44.03 161 TRP A CA 1
ATOM 1285 C C . TRP A 1 161 ? 27.639 19.468 -29.096 1.00 44.03 161 TRP A C 1
ATOM 1287 O O . TRP A 1 161 ? 27.875 20.335 -28.264 1.00 44.03 161 TRP A O 1
ATOM 1297 N N . LEU A 1 162 ? 28.595 18.660 -29.557 1.00 45.38 162 LEU A N 1
ATOM 1298 C CA . LEU A 1 162 ? 30.025 18.976 -29.445 1.00 45.38 162 LEU A CA 1
ATOM 1299 C C . LEU A 1 162 ? 30.760 18.430 -30.677 1.00 45.38 162 LEU A C 1
ATOM 1301 O O . LEU A 1 162 ? 31.381 17.369 -30.633 1.00 45.38 162 LEU A O 1
ATOM 1305 N N . SER A 1 163 ? 30.652 19.166 -31.779 1.00 47.72 163 SER A N 1
ATOM 1306 C CA . SER A 1 163 ? 31.550 19.110 -32.937 1.00 47.72 163 SER A CA 1
ATOM 1307 C C . SER A 1 163 ? 31.634 20.498 -33.542 1.00 47.72 163 SER A C 1
ATOM 1309 O O . SER A 1 163 ? 30.537 21.057 -33.774 1.00 47.72 163 SER A O 1
#

Radius of gyration: 18.88 Å; chains: 1; bounding box: 48×31×60 Å

Foldseek 3Di:
DCLCVQLVVVLPDDDPAQPLCLLVSLLSNQVDPLRVVLNCCLVVVVDPVSVVVLVVSLVVLLVQLVCLPVVDDDQLSNLSSQLSNLSSQLSVLSSVLSVLVVQLVVCCVPVVDDSVVSCVVSVNVVSSVSNSVSSVSNVVSVVSNVVVVVVVVVVVVDPPPDD